Protein AF-A0A7S0VJQ6-F1 (afdb_monomer)

Structure (mmCIF, N/CA/C/O backbone):
data_AF-A0A7S0VJQ6-F1
#
_entry.id   AF-A0A7S0VJQ6-F1
#
loop_
_atom_site.group_PDB
_atom_site.id
_atom_site.type_symbol
_atom_site.label_atom_id
_atom_site.label_alt_id
_atom_site.label_comp_id
_atom_site.label_asym_id
_atom_site.label_entity_id
_atom_site.label_seq_id
_atom_site.pdbx_PDB_ins_code
_atom_site.Cartn_x
_atom_site.Cartn_y
_atom_site.Cartn_z
_atom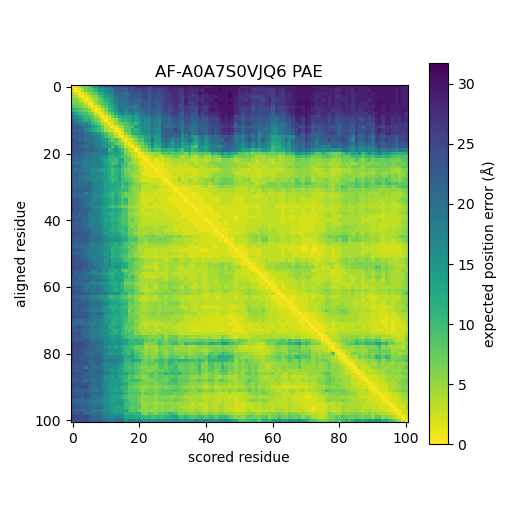_site.occupancy
_atom_site.B_iso_or_equiv
_atom_site.auth_seq_id
_atom_site.auth_comp_id
_atom_site.auth_asym_id
_atom_site.auth_atom_id
_atom_site.pdbx_PDB_model_num
ATOM 1 N N . GLU A 1 1 ? 13.259 35.229 -28.302 1.00 37.75 1 GLU A N 1
ATOM 2 C CA . GLU A 1 1 ? 13.091 33.955 -27.572 1.00 37.75 1 GLU A CA 1
ATOM 3 C C . GLU A 1 1 ? 11.627 33.790 -27.214 1.00 37.75 1 GLU A C 1
ATOM 5 O O . GLU A 1 1 ? 11.161 34.307 -26.209 1.00 37.75 1 GLU A O 1
ATOM 10 N N . THR A 1 2 ? 10.865 33.181 -28.112 1.00 44.47 2 THR A N 1
ATOM 11 C CA . THR A 1 2 ? 9.415 33.033 -27.980 1.00 44.47 2 THR A CA 1
ATOM 12 C C . THR A 1 2 ? 9.026 31.712 -28.604 1.00 44.47 2 THR A C 1
ATOM 14 O O . THR A 1 2 ? 9.176 31.569 -29.808 1.00 44.47 2 THR A O 1
ATOM 17 N N . GLU A 1 3 ? 8.548 30.791 -27.777 1.00 37.75 3 GLU A N 1
ATOM 18 C CA . GLU A 1 3 ? 7.542 29.766 -28.083 1.00 37.75 3 GLU A CA 1
ATOM 19 C C . GLU A 1 3 ? 7.293 29.043 -26.744 1.00 37.75 3 GLU A C 1
ATOM 21 O O . GLU A 1 3 ? 8.189 28.422 -26.190 1.00 37.75 3 GLU A O 1
ATOM 26 N N . GLY A 1 4 ? 6.176 29.205 -26.037 1.00 38.25 4 GLY A N 1
ATOM 27 C CA . GLY A 1 4 ? 4.822 29.445 -26.510 1.00 38.25 4 GLY A CA 1
ATOM 28 C C . GLY A 1 4 ? 4.087 28.110 -26.586 1.00 38.25 4 GLY A C 1
ATOM 29 O O . GLY A 1 4 ? 4.433 27.257 -27.386 1.00 38.25 4 GLY A O 1
ATOM 30 N N . TYR A 1 5 ? 3.047 27.968 -25.763 1.00 37.16 5 TYR A N 1
ATOM 31 C CA . TYR A 1 5 ? 1.872 27.159 -26.084 1.00 37.16 5 TYR A CA 1
ATOM 32 C C . TYR A 1 5 ? 2.097 25.672 -26.432 1.00 37.16 5 TYR A C 1
ATOM 34 O O . TYR A 1 5 ? 1.895 25.244 -27.562 1.00 37.16 5 TYR A O 1
ATOM 42 N N . PHE A 1 6 ? 2.289 24.838 -25.407 1.00 44.19 6 PHE A N 1
ATOM 43 C CA . PHE A 1 6 ? 1.625 23.527 -25.402 1.00 44.19 6 PHE A CA 1
ATOM 44 C C . PHE A 1 6 ? 0.564 23.511 -24.309 1.00 44.19 6 PHE A C 1
ATOM 46 O O . PHE A 1 6 ? 0.789 23.144 -23.156 1.00 44.19 6 PHE A O 1
ATOM 53 N N . ALA A 1 7 ? -0.600 23.999 -24.720 1.00 40.31 7 ALA A N 1
ATOM 54 C CA . ALA A 1 7 ? -1.846 23.962 -23.995 1.00 40.31 7 ALA A CA 1
ATOM 55 C C . ALA A 1 7 ? -2.275 22.518 -23.674 1.00 40.31 7 ALA A C 1
ATOM 57 O O . ALA A 1 7 ? -2.200 21.612 -24.502 1.00 40.31 7 ALA A O 1
ATOM 58 N N . GLU A 1 8 ? -2.767 22.340 -22.451 1.00 44.22 8 GLU A N 1
ATOM 59 C CA . GLU A 1 8 ? -4.121 21.836 -22.214 1.00 44.22 8 GLU A CA 1
ATOM 60 C 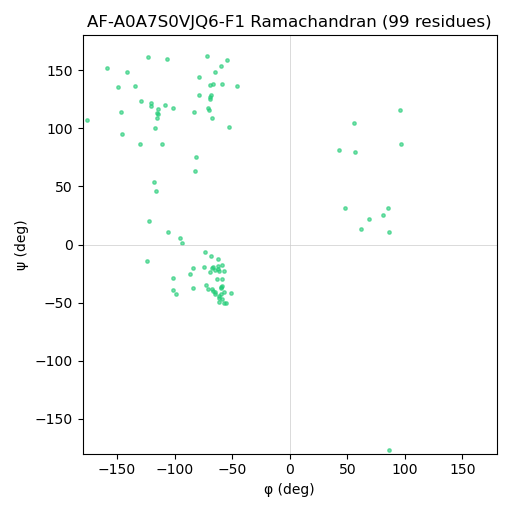C . GLU A 1 8 ? -4.595 20.662 -23.088 1.00 44.22 8 GLU A C 1
ATOM 62 O O . GLU A 1 8 ? -5.416 20.804 -23.991 1.00 44.22 8 GLU A O 1
ATOM 67 N N . ARG A 1 9 ? -4.193 19.446 -22.710 1.00 40.03 9 ARG A N 1
ATOM 68 C CA . ARG A 1 9 ? -5.057 18.265 -22.860 1.00 40.03 9 ARG A CA 1
ATOM 69 C C . ARG A 1 9 ? -5.118 17.491 -21.541 1.00 40.03 9 ARG A C 1
ATOM 71 O O . ARG A 1 9 ? -4.356 16.562 -21.303 1.00 40.03 9 ARG A O 1
ATOM 78 N N . GLY A 1 10 ? -6.047 17.907 -20.675 1.00 38.88 10 GLY A N 1
ATOM 79 C CA . GLY A 1 10 ? -6.731 16.998 -19.746 1.00 38.88 10 GLY A CA 1
ATOM 80 C C . GLY A 1 10 ? -6.080 16.667 -18.398 1.00 38.88 10 GLY A C 1
ATOM 81 O O . GLY A 1 10 ? -6.323 15.579 -17.887 1.00 38.88 10 GLY A O 1
ATOM 82 N N . GLY A 1 11 ? -5.306 17.558 -17.772 1.00 42.38 11 GLY A N 1
ATOM 83 C CA . GLY A 1 11 ? -4.756 17.275 -16.439 1.00 42.38 11 GLY A CA 1
ATOM 84 C C . GLY A 1 11 ? -4.632 18.501 -15.547 1.00 42.38 11 GLY A C 1
ATOM 85 O O . GLY A 1 11 ? -3.615 19.184 -15.588 1.00 42.38 11 GLY A O 1
ATOM 86 N N . LEU A 1 12 ? -5.640 18.750 -14.705 1.00 45.91 12 LEU A N 1
ATOM 87 C CA . LEU A 1 12 ? -5.549 19.736 -13.626 1.00 45.91 12 LEU A CA 1
ATOM 88 C C . LEU A 1 12 ? -4.536 19.239 -12.587 1.00 45.91 12 LEU A C 1
ATOM 90 O O . LEU A 1 12 ? -4.793 18.273 -11.870 1.00 45.91 12 LEU A O 1
ATOM 94 N N . ARG A 1 13 ? -3.374 19.891 -12.522 1.00 52.12 13 ARG A N 1
ATOM 95 C CA . ARG A 1 13 ? -2.363 19.658 -11.487 1.00 52.12 13 ARG A CA 1
ATOM 96 C C . ARG A 1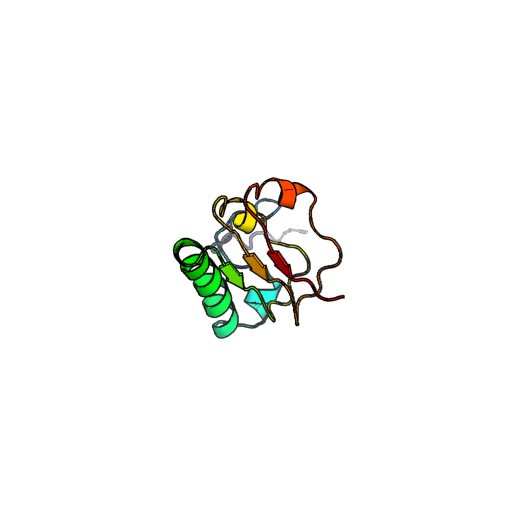 13 ? -2.734 20.461 -10.249 1.00 52.12 13 ARG A C 1
ATOM 98 O O . ARG A 1 13 ? -2.694 21.683 -10.298 1.00 52.12 13 ARG A O 1
ATOM 105 N N . TRP A 1 14 ? -3.057 19.775 -9.159 1.00 45.75 14 TRP A N 1
ATOM 106 C CA . TRP A 1 14 ? -3.149 20.373 -7.830 1.00 45.75 14 TRP A CA 1
ATOM 107 C C . TRP A 1 14 ? -2.429 19.463 -6.840 1.00 45.75 14 TRP A C 1
ATOM 109 O O . TRP A 1 14 ? -2.504 18.236 -6.924 1.00 45.75 14 TRP A O 1
ATOM 119 N N . HIS A 1 15 ? -1.656 20.101 -5.972 1.00 46.28 15 HIS A N 1
ATOM 120 C CA . HIS A 1 15 ? -0.738 19.508 -5.013 1.00 46.28 15 HIS A CA 1
ATOM 121 C C . HIS A 1 15 ? -1.356 18.329 -4.233 1.00 46.28 15 HIS A C 1
ATOM 123 O O . HIS A 1 15 ? -2.484 18.413 -3.760 1.00 46.28 15 HIS A O 1
ATOM 129 N N . GLY A 1 16 ? -0.594 17.241 -4.070 1.00 48.72 16 GLY A N 1
ATOM 130 C CA . GLY A 1 16 ? -0.771 16.314 -2.944 1.00 48.72 16 GLY A CA 1
ATOM 131 C C . GLY A 1 16 ? -1.790 15.172 -3.048 1.00 48.72 16 GLY A C 1
ATOM 132 O O . GLY A 1 16 ? -1.968 14.511 -2.036 1.00 48.72 16 GLY A O 1
ATOM 133 N N . ASN A 1 17 ? -2.362 14.871 -4.224 1.00 52.22 17 ASN A N 1
ATOM 134 C CA . ASN A 1 17 ? -3.418 13.863 -4.509 1.00 52.22 17 ASN A CA 1
ATOM 135 C C . ASN A 1 17 ? -4.831 14.456 -4.550 1.00 52.22 17 ASN A C 1
ATOM 137 O O . ASN A 1 17 ? -5.571 14.407 -3.572 1.00 52.22 17 ASN A O 1
ATOM 141 N N . ASN A 1 18 ? -5.234 14.952 -5.722 1.00 48.16 18 ASN A N 1
ATOM 142 C CA . ASN A 1 18 ? -6.631 15.264 -6.001 1.00 48.16 18 ASN A CA 1
ATOM 143 C C . ASN A 1 18 ? -7.113 14.369 -7.151 1.00 48.16 18 ASN A C 1
ATOM 145 O O . ASN A 1 18 ? -6.767 14.591 -8.315 1.00 48.16 18 ASN A O 1
ATOM 149 N N . TRP A 1 19 ? -7.834 13.302 -6.793 1.00 57.12 19 TRP A N 1
ATOM 150 C CA . TRP A 1 19 ? -8.197 12.184 -7.664 1.00 57.12 19 TRP A CA 1
ATOM 151 C C . TRP A 1 19 ? -8.881 12.625 -8.963 1.00 57.12 19 TRP A C 1
ATOM 153 O O . TRP A 1 19 ? -10.082 12.875 -9.028 1.00 57.12 19 TRP A O 1
ATOM 163 N N . ARG A 1 20 ? -8.091 12.636 -10.037 1.00 56.03 20 ARG A N 1
ATOM 164 C CA . ARG A 1 20 ? -8.545 12.473 -11.428 1.00 56.03 20 ARG A CA 1
ATOM 165 C C . ARG A 1 20 ? -7.836 11.310 -12.133 1.00 56.03 20 ARG A C 1
ATOM 167 O O . ARG A 1 20 ? -8.294 10.868 -13.178 1.00 56.03 20 ARG A O 1
ATOM 174 N N . SER A 1 21 ? -6.742 10.798 -11.556 1.00 60.91 21 SER A N 1
ATOM 175 C CA . SER A 1 21 ? -5.935 9.695 -12.091 1.00 60.91 21 SER A CA 1
ATOM 176 C C . SER A 1 21 ? -5.116 9.017 -10.982 1.00 60.91 21 SER A C 1
ATOM 178 O O . SER A 1 21 ? -4.714 9.728 -10.058 1.00 60.91 21 SER A O 1
ATOM 180 N N . PRO A 1 22 ? -4.781 7.716 -11.097 1.00 72.81 22 PRO A N 1
ATOM 181 C CA . PRO A 1 22 ? -3.835 7.051 -10.197 1.00 72.81 22 PRO A CA 1
ATOM 182 C C . PRO A 1 22 ? -2.482 7.786 -10.130 1.00 72.81 22 PRO A C 1
ATOM 184 O O . PRO A 1 22 ? -2.144 8.530 -11.062 1.00 72.81 22 PRO A O 1
ATOM 187 N N . PRO A 1 23 ? -1.684 7.575 -9.070 1.00 76.00 23 PRO A N 1
ATOM 188 C CA . PRO A 1 23 ? -0.371 8.197 -8.937 1.00 76.00 2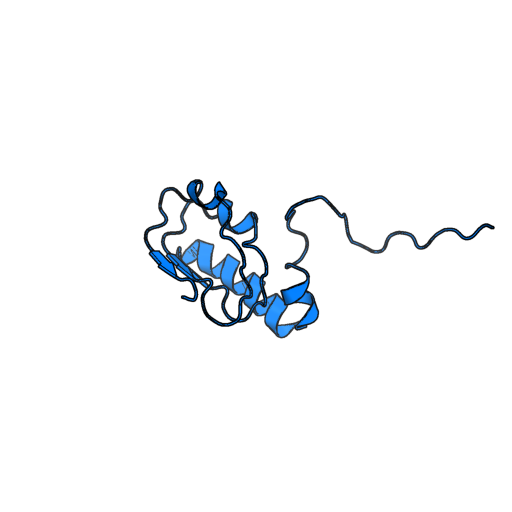3 PRO A CA 1
ATOM 189 C C . PRO A 1 23 ? 0.558 7.814 -10.102 1.00 76.00 23 PRO A C 1
ATOM 191 O O . PRO A 1 23 ? 0.398 6.773 -10.742 1.00 76.00 23 PRO A O 1
ATOM 194 N N . GLN A 1 24 ? 1.528 8.683 -10.409 1.00 75.12 24 GLN A N 1
ATOM 195 C CA . GLN A 1 24 ? 2.415 8.526 -11.570 1.00 75.12 24 GLN A CA 1
ATOM 196 C C . GLN A 1 24 ? 3.092 7.144 -11.668 1.00 75.12 24 GLN A C 1
ATOM 198 O O . GLN A 1 24 ? 3.100 6.617 -12.778 1.00 75.12 24 GLN A O 1
ATOM 203 N N . PRO A 1 25 ? 3.587 6.518 -10.577 1.00 77.69 25 PRO A N 1
ATOM 204 C CA . PRO A 1 25 ? 4.168 5.175 -10.642 1.00 77.69 25 PRO A CA 1
ATOM 205 C C . PRO A 1 25 ? 3.189 4.142 -11.213 1.00 77.69 25 PRO A C 1
ATOM 207 O O . PRO A 1 25 ? 3.481 3.504 -12.219 1.00 77.69 25 PRO A O 1
ATOM 210 N N . VAL A 1 26 ? 1.963 4.096 -10.684 1.00 81.56 26 VAL A N 1
ATOM 211 C CA . VAL A 1 26 ? 0.888 3.206 -11.159 1.00 81.56 26 VAL A CA 1
ATOM 212 C C . VAL A 1 26 ? 0.539 3.470 -12.624 1.00 81.56 26 VAL A C 1
ATOM 214 O O . VAL A 1 26 ? 0.277 2.542 -13.386 1.00 81.56 26 VAL A O 1
ATOM 217 N N . ARG A 1 27 ? 0.550 4.738 -13.049 1.00 81.44 27 ARG A N 1
ATOM 218 C CA . ARG A 1 27 ? 0.287 5.098 -14.450 1.00 81.44 27 ARG A CA 1
ATOM 219 C C . ARG A 1 27 ? 1.378 4.609 -15.398 1.00 81.44 27 ARG A C 1
ATOM 221 O O . ARG A 1 27 ? 1.060 4.167 -16.498 1.00 81.44 27 ARG A O 1
ATOM 228 N N . MET A 1 28 ? 2.640 4.697 -14.981 1.00 79.25 28 MET A N 1
ATOM 229 C CA . MET A 1 28 ? 3.792 4.259 -15.777 1.00 79.25 28 MET A CA 1
ATOM 230 C C . MET A 1 28 ? 3.846 2.735 -15.937 1.00 79.25 28 MET A C 1
ATOM 232 O O . MET A 1 28 ? 4.381 2.255 -16.930 1.00 79.25 28 MET A O 1
ATOM 236 N N . GLN A 1 29 ? 3.235 1.980 -15.019 1.00 78.88 29 GLN A N 1
ATOM 237 C CA . GLN A 1 29 ? 3.086 0.523 -15.123 1.00 78.88 29 GLN A CA 1
ATOM 238 C C . GLN A 1 29 ? 2.030 0.084 -16.162 1.00 78.88 29 GLN A C 1
ATOM 240 O O . GLN A 1 29 ? 1.881 -1.103 -16.454 1.00 78.88 29 GLN A O 1
ATOM 245 N N . GLY A 1 30 ? 1.290 1.033 -16.741 1.00 83.50 30 GLY A N 1
ATOM 246 C CA . GLY A 1 30 ? 0.314 0.783 -17.793 1.00 83.50 30 GLY A CA 1
ATOM 247 C C . GLY A 1 30 ? -1.080 0.403 -17.291 1.00 83.50 30 GLY A C 1
ATOM 248 O O . GLY A 1 30 ? -1.396 0.385 -16.100 1.00 83.50 30 GLY A O 1
ATOM 249 N N . THR A 1 31 ? -1.957 0.111 -18.249 1.00 81.44 31 THR A N 1
ATOM 250 C CA . THR A 1 31 ? -3.408 0.003 -18.046 1.00 81.44 31 THR A CA 1
ATOM 251 C C . THR A 1 31 ? -3.814 -1.061 -17.023 1.00 81.44 31 THR A C 1
ATOM 253 O O . THR A 1 31 ? -4.742 -0.842 -16.247 1.00 81.44 31 THR A O 1
ATOM 256 N N . ARG A 1 32 ? -3.106 -2.198 -16.965 1.00 84.19 32 ARG A N 1
ATOM 257 C CA . ARG A 1 32 ? -3.414 -3.291 -16.027 1.00 84.19 32 ARG A CA 1
ATOM 258 C C . ARG A 1 32 ? -3.287 -2.845 -14.570 1.00 84.19 32 ARG A C 1
ATOM 260 O O . ARG A 1 32 ? -4.187 -3.110 -13.776 1.00 84.19 32 ARG A O 1
ATOM 267 N N . CYS A 1 33 ? -2.205 -2.150 -14.231 1.00 83.62 33 CYS A N 1
ATOM 268 C CA . CYS A 1 33 ? -1.967 -1.675 -12.871 1.00 83.62 33 CYS A CA 1
ATOM 269 C C . CYS A 1 33 ? -2.883 -0.507 -12.508 1.00 83.62 33 CYS A C 1
ATOM 271 O O . CYS A 1 33 ? -3.384 -0.456 -11.389 1.00 83.62 33 CYS A O 1
ATOM 273 N N . ILE A 1 34 ? -3.198 0.368 -13.470 1.00 83.00 34 ILE A N 1
ATOM 274 C CA . ILE A 1 34 ? -4.215 1.416 -13.301 1.00 83.00 34 ILE A CA 1
ATOM 275 C C . ILE A 1 34 ? -5.562 0.809 -12.888 1.00 83.00 34 ILE A C 1
ATOM 277 O O . ILE A 1 34 ? -6.150 1.246 -11.898 1.00 83.00 34 ILE A O 1
ATOM 281 N N . PHE A 1 35 ? -6.044 -0.208 -13.608 1.00 85.94 35 PHE A N 1
ATOM 282 C CA . PHE A 1 35 ? -7.307 -0.865 -13.263 1.00 85.94 35 PHE A CA 1
ATOM 283 C C . PHE A 1 35 ? -7.225 -1.642 -11.952 1.00 85.94 35 PHE A C 1
ATOM 285 O O . PHE A 1 35 ? -8.180 -1.599 -11.184 1.00 85.94 35 PHE A O 1
ATOM 292 N N . GLY A 1 36 ? -6.100 -2.303 -11.667 1.00 88.69 36 GLY A N 1
ATOM 293 C CA . GLY A 1 36 ? -5.876 -2.966 -10.380 1.00 88.69 36 GLY A CA 1
ATOM 294 C C . GLY A 1 36 ? -5.969 -1.990 -9.206 1.00 88.69 36 GLY A C 1
ATOM 295 O O . GLY A 1 36 ? -6.701 -2.241 -8.254 1.00 88.69 36 GLY A O 1
ATOM 296 N N . TYR A 1 37 ? -5.315 -0.834 -9.324 1.00 87.31 37 TYR A N 1
ATOM 297 C CA . TYR A 1 37 ? -5.361 0.231 -8.326 1.00 87.31 37 TYR A CA 1
ATOM 298 C C . TYR A 1 37 ? -6.781 0.774 -8.129 1.00 87.31 37 TYR A C 1
ATOM 300 O O . TYR A 1 37 ? -7.258 0.860 -7.002 1.00 87.31 37 TYR A O 1
ATOM 308 N N . ILE A 1 38 ? -7.491 1.108 -9.213 1.00 85.62 38 ILE A N 1
ATOM 309 C CA . ILE A 1 38 ? -8.871 1.616 -9.116 1.00 85.62 38 ILE A CA 1
ATOM 310 C C . ILE A 1 38 ? -9.782 0.565 -8.476 1.00 85.62 38 ILE A C 1
ATOM 312 O O . ILE A 1 38 ? -10.572 0.883 -7.587 1.00 85.62 38 ILE A O 1
ATOM 316 N N . ARG A 1 39 ? -9.650 -0.693 -8.904 1.00 88.50 39 ARG A N 1
ATOM 317 C CA . ARG A 1 39 ? -10.426 -1.810 -8.374 1.00 88.50 39 ARG A CA 1
ATOM 318 C C . ARG A 1 39 ? -10.194 -1.997 -6.878 1.00 88.50 39 ARG A C 1
ATOM 320 O O . ARG A 1 39 ? -11.174 -2.150 -6.160 1.00 88.50 39 ARG A O 1
ATOM 327 N N . ALA A 1 40 ? -8.951 -1.900 -6.409 1.00 89.62 40 ALA A N 1
ATOM 328 C CA . ALA A 1 40 ? -8.630 -2.018 -4.989 1.00 89.62 40 ALA A CA 1
ATOM 329 C C . ALA A 1 40 ? -9.391 -0.994 -4.133 1.00 89.62 40 ALA A C 1
ATOM 331 O O . ALA A 1 40 ? -9.911 -1.340 -3.078 1.00 89.62 40 ALA A O 1
ATOM 332 N N . PHE A 1 41 ? -9.524 0.249 -4.602 1.00 87.62 41 PHE A N 1
ATOM 333 C CA . PHE A 1 41 ? -10.285 1.270 -3.877 1.00 87.62 41 PHE A CA 1
ATOM 334 C C . PHE A 1 41 ? -11.792 1.033 -3.894 1.00 87.62 41 PHE A C 1
ATOM 336 O O . PHE A 1 41 ? -12.456 1.256 -2.884 1.00 87.62 41 PHE A O 1
ATOM 343 N N . VAL A 1 42 ? -12.341 0.566 -5.016 1.00 86.75 42 VAL A N 1
ATOM 344 C CA . VAL A 1 42 ? -13.765 0.202 -5.094 1.00 86.75 42 VAL A CA 1
ATOM 345 C C . VAL A 1 42 ? -14.069 -0.992 -4.186 1.00 86.75 42 VAL A C 1
ATOM 347 O O . VAL A 1 42 ? -15.087 -1.004 -3.494 1.00 86.75 42 VAL A O 1
ATOM 350 N N . GLU A 1 43 ? -13.182 -1.983 -4.156 1.00 89.00 43 GLU A N 1
ATOM 351 C CA . GLU A 1 43 ? -13.300 -3.138 -3.267 1.00 89.00 43 GLU A CA 1
ATOM 352 C C . GLU A 1 43 ? -13.196 -2.713 -1.802 1.00 89.00 43 GLU A C 1
ATOM 354 O O . GLU A 1 43 ? -14.043 -3.120 -1.010 1.00 89.00 43 GLU A O 1
ATOM 359 N N . ALA A 1 44 ? -12.270 -1.811 -1.463 1.00 89.69 44 ALA A N 1
ATOM 360 C CA . ALA A 1 44 ? -12.083 -1.308 -0.103 1.00 89.69 44 ALA A CA 1
ATOM 361 C C . ALA A 1 44 ? -13.329 -0.635 0.491 1.00 89.69 44 ALA A C 1
ATOM 363 O O . ALA A 1 44 ? -13.544 -0.718 1.699 1.00 89.69 44 ALA A O 1
ATOM 364 N N . TYR A 1 45 ? -14.191 -0.022 -0.331 1.00 85.81 45 TYR A N 1
ATOM 365 C CA . TYR A 1 45 ? -15.481 0.503 0.139 1.00 85.81 45 TYR A CA 1
ATOM 366 C C . TYR A 1 45 ? -16.422 -0.586 0.669 1.00 85.81 45 TYR A C 1
ATOM 368 O O . TYR A 1 45 ? -17.235 -0.316 1.551 1.00 85.81 45 TYR A O 1
ATOM 376 N N . HIS A 1 46 ? -16.319 -1.805 0.142 1.00 87.44 46 HIS A N 1
ATOM 377 C CA . HIS A 1 46 ? -17.190 -2.921 0.501 1.00 87.44 46 HIS A CA 1
ATOM 378 C C . HIS A 1 46 ? -16.533 -3.843 1.531 1.00 87.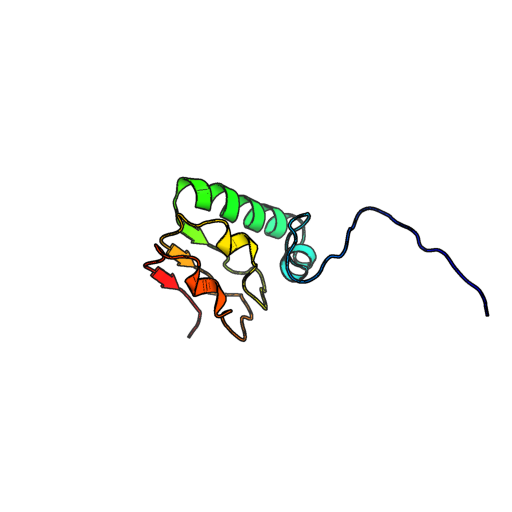44 46 HIS A C 1
ATOM 380 O O . HIS A 1 46 ? -17.185 -4.270 2.480 1.00 87.44 46 HIS A O 1
ATOM 386 N N . SER A 1 47 ? -15.244 -4.143 1.354 1.00 91.94 47 SER A N 1
ATOM 387 C CA . SER A 1 47 ? -14.489 -5.053 2.218 1.00 91.94 47 SER A CA 1
ATOM 388 C C . SER A 1 47 ? -13.939 -4.382 3.472 1.00 91.94 47 SER A C 1
ATOM 390 O O . SER A 1 47 ? -13.615 -5.088 4.419 1.00 91.94 47 SER A O 1
ATOM 392 N N . ARG A 1 48 ? -13.815 -3.044 3.486 1.00 92.19 48 ARG A N 1
ATOM 393 C CA . ARG A 1 48 ? -13.033 -2.279 4.481 1.00 92.19 48 ARG A CA 1
ATOM 394 C C . ARG A 1 48 ? -11.540 -2.615 4.480 1.00 92.19 48 ARG A C 1
ATOM 396 O O . ARG A 1 48 ? -10.815 -2.211 5.386 1.00 92.19 48 ARG A O 1
ATOM 403 N N . GLU A 1 49 ? -11.075 -3.308 3.446 1.00 93.06 49 GLU A N 1
ATOM 404 C CA . GLU A 1 49 ? -9.682 -3.699 3.273 1.00 93.06 49 GLU A CA 1
ATOM 405 C C . GLU A 1 49 ? -9.137 -3.108 1.976 1.00 93.06 49 GLU A C 1
ATOM 407 O O . GLU A 1 49 ? -9.653 -3.395 0.892 1.00 93.06 49 GLU A O 1
ATOM 412 N N . LEU A 1 50 ? -8.072 -2.313 2.070 1.00 92.50 50 LEU A N 1
ATOM 413 C CA . LEU A 1 50 ? -7.408 -1.731 0.909 1.00 92.50 50 LEU A CA 1
ATOM 414 C C . LEU A 1 50 ? -6.065 -2.414 0.695 1.00 92.50 50 LEU A C 1
ATOM 416 O O . LEU A 1 50 ? -5.192 -2.333 1.553 1.00 92.50 50 LEU A O 1
ATOM 420 N N . ARG A 1 51 ? -5.892 -3.038 -0.474 1.00 90.81 51 ARG A N 1
ATOM 421 C CA . ARG A 1 51 ? -4.640 -3.699 -0.864 1.00 90.81 51 ARG A CA 1
ATOM 422 C C . ARG A 1 51 ? -4.014 -2.984 -2.053 1.00 90.81 51 ARG A C 1
ATOM 424 O O . ARG A 1 51 ? -4.555 -3.026 -3.155 1.00 90.81 51 ARG A O 1
ATOM 431 N N . LEU A 1 52 ? -2.867 -2.351 -1.840 1.00 87.50 52 LEU A N 1
ATOM 432 C CA . LEU A 1 52 ? -2.104 -1.629 -2.860 1.00 87.50 52 LEU A CA 1
ATOM 433 C C . LEU A 1 52 ? -0.728 -2.270 -3.046 1.00 87.50 52 LEU A C 1
ATOM 435 O O . LEU A 1 52 ? 0.289 -1.605 -2.919 1.00 87.50 52 LEU A O 1
ATOM 439 N N . ARG A 1 53 ? -0.675 -3.576 -3.306 1.00 85.75 53 ARG A N 1
ATOM 440 C CA . ARG A 1 53 ? 0.597 -4.282 -3.525 1.00 85.75 53 ARG A CA 1
ATOM 441 C C . ARG A 1 53 ? 1.124 -4.030 -4.939 1.00 85.75 53 ARG A C 1
ATOM 443 O O . ARG A 1 53 ? 0.341 -3.977 -5.889 1.00 85.75 53 ARG A O 1
ATOM 450 N N . GLY A 1 54 ? 2.442 -3.924 -5.095 1.00 82.38 54 GLY A N 1
ATOM 451 C CA . GLY A 1 54 ? 3.103 -3.841 -6.405 1.00 82.38 54 GLY A CA 1
ATOM 452 C C . GLY A 1 54 ? 2.847 -2.546 -7.181 1.00 82.38 54 GLY A C 1
ATOM 453 O O . GLY A 1 54 ? 2.956 -2.531 -8.405 1.00 82.38 54 GLY A O 1
ATOM 454 N N . THR A 1 55 ? 2.464 -1.464 -6.503 1.00 81.44 55 THR A N 1
ATOM 455 C CA . THR A 1 55 ? 2.071 -0.200 -7.147 1.00 81.44 55 THR A CA 1
ATOM 456 C C . THR A 1 55 ? 3.202 0.830 -7.260 1.00 81.44 55 THR A C 1
ATOM 458 O O . THR A 1 55 ? 2.949 1.955 -7.699 1.00 81.44 55 THR A O 1
ATOM 461 N N . ASP A 1 56 ? 4.436 0.466 -6.880 1.00 83.44 56 ASP A N 1
ATOM 462 C CA . ASP A 1 56 ? 5.618 1.348 -6.847 1.00 83.44 56 ASP A CA 1
ATOM 463 C C . ASP A 1 56 ? 5.337 2.693 -6.151 1.00 83.44 56 ASP A C 1
ATOM 465 O O . ASP A 1 56 ? 5.884 3.748 -6.500 1.00 83.44 56 ASP A O 1
ATOM 469 N N . LEU A 1 57 ? 4.435 2.685 -5.165 1.00 82.19 57 LEU A N 1
ATOM 470 C CA . LEU A 1 57 ? 4.054 3.900 -4.461 1.00 82.19 57 LEU A CA 1
ATOM 471 C C . LEU A 1 57 ? 5.228 4.379 -3.619 1.00 82.19 57 LEU A C 1
ATOM 473 O O . LEU A 1 57 ? 5.760 3.638 -2.802 1.00 82.19 57 LEU A O 1
ATOM 477 N N . ARG A 1 58 ? 5.598 5.647 -3.800 1.00 80.88 58 ARG A N 1
ATOM 478 C CA . ARG A 1 58 ? 6.593 6.327 -2.955 1.00 80.88 58 ARG A CA 1
ATOM 479 C C . ARG A 1 58 ? 5.979 6.962 -1.713 1.00 80.88 58 ARG A C 1
ATOM 481 O O . ARG A 1 58 ? 6.649 7.136 -0.702 1.00 80.88 58 ARG A O 1
ATOM 488 N N . HIS A 1 59 ? 4.693 7.290 -1.800 1.00 79.50 59 HIS A N 1
ATOM 489 C CA . HIS A 1 59 ? 3.896 7.858 -0.722 1.00 79.50 59 HIS A CA 1
ATOM 490 C C . HIS A 1 59 ? 2.496 7.252 -0.750 1.00 79.50 59 HIS A C 1
ATOM 492 O O . HIS A 1 59 ? 1.972 6.947 -1.825 1.00 79.50 59 HIS A O 1
ATOM 498 N N . VAL A 1 60 ? 1.879 7.125 0.426 1.00 80.38 60 VAL A N 1
ATOM 499 C CA . VAL A 1 60 ? 0.482 6.700 0.540 1.00 80.38 60 VAL A CA 1
ATOM 500 C C . VAL A 1 60 ? -0.425 7.810 -0.017 1.00 80.38 60 VAL A C 1
ATOM 502 O O . VAL A 1 60 ? -0.272 8.971 0.377 1.00 80.38 60 VAL A O 1
ATOM 505 N N . PRO A 1 61 ? -1.350 7.500 -0.941 1.00 79.19 61 PRO A N 1
ATOM 506 C CA . PRO A 1 61 ? -2.247 8.499 -1.504 1.00 79.19 61 PRO A CA 1
ATOM 507 C C . PRO A 1 61 ? -3.220 9.041 -0.448 1.00 79.19 61 PRO A C 1
ATOM 509 O O . PRO A 1 61 ? -3.791 8.275 0.324 1.00 79.19 61 PRO A O 1
ATOM 512 N N . LEU A 1 62 ? -3.461 10.360 -0.433 1.00 77.38 62 LEU A N 1
ATOM 513 C CA . LEU A 1 62 ? -4.382 10.983 0.539 1.00 77.38 62 LEU A CA 1
ATOM 514 C C . LEU A 1 62 ? -5.817 10.476 0.401 1.00 77.38 62 LEU A C 1
ATOM 516 O O . LEU A 1 62 ? -6.596 10.558 1.343 1.00 77.38 62 LEU A O 1
ATOM 520 N N . ASP A 1 63 ? -6.179 9.930 -0.755 1.00 78.81 63 ASP A N 1
ATOM 521 C CA . ASP A 1 63 ? -7.498 9.352 -0.956 1.00 78.81 63 ASP A CA 1
ATOM 522 C C . ASP A 1 63 ? -7.756 8.119 -0.085 1.00 78.81 63 ASP A C 1
ATOM 524 O O . ASP A 1 63 ? -8.913 7.830 0.210 1.00 78.81 63 ASP A O 1
ATOM 528 N N . VAL A 1 64 ? -6.707 7.440 0.396 1.00 83.31 64 VAL A N 1
ATOM 529 C CA . VAL A 1 64 ? -6.859 6.387 1.412 1.00 83.31 64 VAL A CA 1
ATOM 530 C C . VAL A 1 64 ? -7.520 6.961 2.665 1.00 83.31 64 VAL A C 1
ATOM 532 O O . VAL A 1 64 ? -8.375 6.309 3.244 1.00 83.31 64 VAL A O 1
ATOM 535 N N . LEU A 1 65 ? -7.232 8.218 3.023 1.00 81.50 65 LEU A N 1
ATOM 536 C CA . LEU A 1 65 ? -7.810 8.896 4.190 1.00 81.50 65 LEU A CA 1
ATOM 537 C C . LEU A 1 65 ? -9.317 9.155 4.058 1.00 81.50 65 LEU A C 1
ATOM 539 O O . LEU A 1 65 ? -9.989 9.378 5.061 1.00 81.50 65 LEU A O 1
ATOM 543 N N . LYS A 1 66 ? -9.864 9.129 2.834 1.00 82.12 66 LYS A N 1
ATOM 544 C CA . LYS A 1 66 ? -11.316 9.231 2.605 1.00 82.12 66 LYS A CA 1
ATOM 545 C C . LYS A 1 66 ? -12.043 7.936 2.961 1.00 82.12 66 LYS A C 1
ATOM 547 O O . LYS A 1 66 ? -13.254 7.959 3.168 1.00 82.12 66 LYS A O 1
ATOM 552 N N . LEU A 1 67 ? -11.325 6.817 3.041 1.00 86.31 67 LEU A N 1
ATOM 553 C CA . LEU A 1 67 ? -11.856 5.526 3.458 1.00 86.31 67 LEU A CA 1
ATOM 554 C C . LEU A 1 67 ? -11.886 5.461 4.990 1.00 86.31 67 LEU A C 1
ATOM 556 O O . LEU A 1 67 ? -11.221 4.639 5.605 1.00 86.31 67 LEU A O 1
ATOM 560 N N . THR A 1 68 ? -12.674 6.323 5.630 1.00 85.75 68 THR A N 1
ATOM 561 C CA . THR A 1 68 ? -12.774 6.395 7.102 1.00 85.75 68 THR A CA 1
ATOM 562 C C . THR A 1 68 ? -13.315 5.118 7.749 1.00 85.75 68 THR A C 1
ATOM 564 O O . THR A 1 68 ? -13.233 4.971 8.962 1.00 85.75 68 THR A O 1
ATOM 567 N N . HIS A 1 69 ? -13.860 4.197 6.953 1.00 88.69 69 HIS A N 1
ATOM 568 C CA . HIS A 1 69 ? -14.339 2.883 7.381 1.00 88.69 69 HIS A CA 1
ATOM 569 C C . HIS A 1 69 ? -13.295 1.765 7.232 1.00 88.69 69 HIS A C 1
ATOM 571 O O . HIS A 1 69 ? -13.627 0.607 7.483 1.00 88.69 69 HIS A O 1
ATOM 577 N N . LEU A 1 70 ? -12.081 2.079 6.767 1.0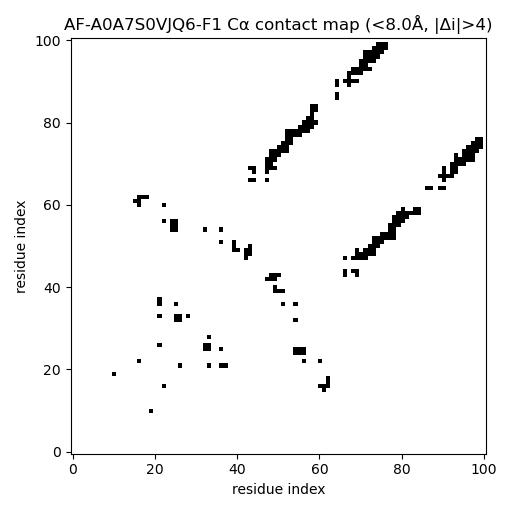0 92.75 70 LEU A N 1
ATOM 578 C CA . LEU A 1 70 ? -11.038 1.095 6.500 1.00 92.75 70 LEU A CA 1
ATOM 579 C C . LEU A 1 70 ? -10.505 0.489 7.801 1.00 92.75 70 LEU A C 1
ATOM 581 O O . LEU A 1 70 ? -10.024 1.218 8.663 1.00 92.75 70 LEU A O 1
ATOM 585 N N . THR A 1 71 ? -10.539 -0.836 7.907 1.00 93.62 71 THR A N 1
ATOM 586 C CA . THR A 1 71 ? -10.003 -1.579 9.058 1.00 93.62 71 THR A CA 1
ATOM 587 C C . THR A 1 71 ? -8.638 -2.182 8.762 1.00 93.62 71 THR A C 1
ATOM 589 O O . THR A 1 71 ? -7.818 -2.320 9.665 1.00 93.62 71 THR A O 1
ATOM 592 N N . THR A 1 72 ? -8.366 -2.501 7.493 1.00 92.88 72 THR A N 1
ATOM 593 C CA . THR A 1 72 ? -7.086 -3.075 7.064 1.00 92.88 72 THR A CA 1
ATOM 594 C C . THR A 1 72 ? -6.506 -2.296 5.892 1.00 92.88 72 THR A C 1
ATOM 596 O O . THR A 1 72 ? -7.139 -2.172 4.840 1.00 92.88 72 THR A O 1
ATOM 599 N N . LEU A 1 73 ? -5.278 -1.805 6.054 1.00 91.56 73 LEU A N 1
ATOM 600 C CA . LEU A 1 73 ? -4.484 -1.182 5.001 1.00 91.56 73 LEU A CA 1
ATOM 601 C C . LEU A 1 73 ? -3.260 -2.044 4.728 1.00 91.56 73 LEU A C 1
ATOM 603 O O . LEU A 1 73 ? -2.385 -2.190 5.577 1.00 91.56 73 LEU A O 1
ATOM 607 N N . ASP A 1 74 ? -3.187 -2.572 3.517 1.00 90.62 74 ASP A N 1
ATOM 608 C CA . ASP A 1 74 ? -2.070 -3.370 3.055 1.00 90.62 74 ASP A CA 1
ATOM 609 C C . ASP A 1 74 ? -1.359 -2.661 1.907 1.00 90.62 74 ASP A C 1
ATOM 611 O O . ASP A 1 74 ? -1.866 -2.538 0.788 1.00 90.62 74 ASP A O 1
ATOM 615 N N . ILE A 1 75 ? -0.169 -2.175 2.226 1.00 87.81 75 ILE A N 1
ATOM 616 C CA . ILE A 1 75 ? 0.744 -1.483 1.320 1.00 87.81 75 ILE A CA 1
ATOM 617 C C . ILE A 1 75 ? 2.092 -2.210 1.260 1.00 87.8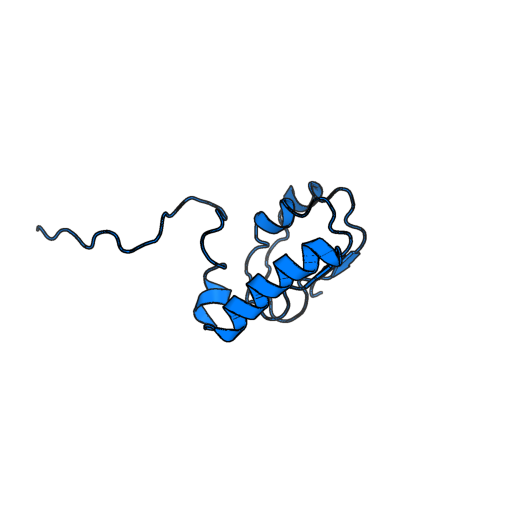1 75 ILE A C 1
ATOM 619 O O . ILE A 1 75 ? 3.090 -1.616 0.848 1.00 87.81 75 ILE A O 1
ATOM 623 N N . SER A 1 76 ? 2.107 -3.485 1.651 1.00 84.12 76 SER A N 1
ATOM 624 C CA . SER A 1 76 ? 3.274 -4.359 1.572 1.00 84.12 76 SER A CA 1
ATOM 625 C C . SER A 1 76 ? 3.599 -4.753 0.129 1.00 84.12 76 SER A C 1
ATOM 627 O O . SER A 1 76 ? 2.755 -4.674 -0.770 1.00 84.12 76 SER A O 1
ATOM 629 N N . HIS A 1 77 ? 4.823 -5.231 -0.065 1.00 77.94 77 HIS A N 1
ATOM 630 C CA . HIS A 1 77 ? 5.353 -5.875 -1.254 1.00 77.94 77 HIS A CA 1
ATOM 631 C C . HIS A 1 77 ? 5.231 -5.057 -2.542 1.00 77.94 77 HIS A C 1
ATOM 633 O O . HIS A 1 77 ? 4.192 -5.015 -3.205 1.00 77.94 77 HIS A O 1
ATOM 639 N N . GLY A 1 78 ? 6.355 -4.490 -2.984 1.00 73.38 78 GLY A N 1
ATOM 640 C CA . GLY A 1 78 ? 6.443 -3.805 -4.278 1.00 73.38 78 GLY A CA 1
ATOM 641 C C . GLY A 1 78 ? 5.897 -2.377 -4.250 1.00 73.38 78 GLY A C 1
ATOM 642 O O . GLY A 1 78 ? 5.472 -1.850 -5.280 1.00 73.38 78 GLY A O 1
ATOM 643 N N . ASN A 1 79 ? 5.910 -1.749 -3.074 1.00 82.44 79 ASN A N 1
ATOM 644 C CA . ASN A 1 79 ? 5.922 -0.298 -2.952 1.00 82.44 79 ASN A CA 1
ATOM 645 C C . ASN A 1 79 ? 7.309 0.173 -2.504 1.00 82.44 79 ASN A C 1
ATOM 647 O O . ASN A 1 79 ? 8.100 -0.590 -1.964 1.00 82.44 79 ASN A O 1
ATOM 651 N N . GLN A 1 80 ? 7.609 1.444 -2.747 1.00 80.94 80 GLN A N 1
ATOM 652 C CA . GLN A 1 80 ? 8.881 2.080 -2.390 1.00 80.94 80 GLN A CA 1
ATOM 653 C C . GLN A 1 80 ? 8.612 3.182 -1.361 1.00 80.94 80 GLN A C 1
ATOM 655 O O . GLN A 1 80 ? 9.037 4.329 -1.522 1.00 80.94 80 GLN A O 1
ATOM 660 N N . LEU A 1 81 ? 7.802 2.853 -0.351 1.00 78.75 81 LEU A N 1
ATOM 661 C CA . LEU A 1 81 ? 7.369 3.801 0.667 1.00 78.75 81 LEU A CA 1
ATOM 662 C C . LEU A 1 81 ? 8.553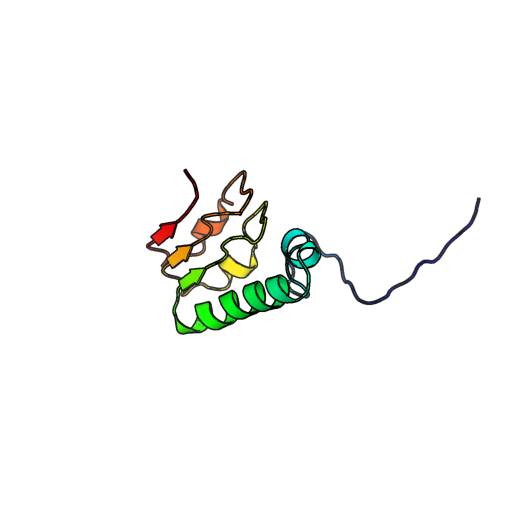 4.157 1.559 1.00 78.75 81 LEU A C 1
ATOM 664 O O . LEU A 1 81 ? 9.081 3.312 2.268 1.00 78.75 81 LEU A O 1
ATOM 668 N N . LEU A 1 82 ? 8.957 5.425 1.526 1.00 71.81 82 LEU A N 1
ATOM 669 C CA . LEU A 1 82 ? 10.044 5.927 2.372 1.00 71.81 82 LEU A CA 1
ATOM 670 C C . LEU A 1 82 ? 9.548 6.313 3.767 1.00 71.81 82 LEU A C 1
ATOM 672 O O . LEU A 1 82 ? 10.260 6.152 4.750 1.00 71.81 82 LEU A O 1
ATOM 676 N N . VAL A 1 83 ? 8.341 6.882 3.838 1.00 72.56 83 VAL A N 1
ATOM 677 C CA . VAL A 1 83 ? 7.742 7.402 5.070 1.00 72.56 83 VAL A CA 1
ATOM 678 C C . VAL A 1 83 ? 6.226 7.252 4.994 1.00 72.56 83 VAL A C 1
ATOM 680 O O . VAL A 1 83 ? 5.602 7.594 3.983 1.00 72.56 83 VAL A O 1
ATOM 683 N N . LEU A 1 84 ? 5.630 6.780 6.087 1.00 76.94 84 LEU A N 1
ATOM 684 C CA . LEU A 1 84 ? 4.186 6.782 6.288 1.00 76.94 84 LEU A CA 1
ATOM 685 C C . LEU A 1 84 ? 3.723 8.186 6.700 1.00 76.94 84 LEU A C 1
ATOM 687 O O . LEU A 1 84 ? 4.286 8.764 7.632 1.00 76.94 84 LEU A O 1
ATOM 691 N N . PRO A 1 85 ? 2.711 8.769 6.035 1.00 75.88 85 PRO A N 1
ATOM 692 C CA . PRO A 1 85 ? 2.271 10.108 6.380 1.00 75.88 85 PRO A CA 1
ATOM 693 C C . PRO A 1 85 ? 1.584 10.105 7.759 1.00 75.88 85 PRO A C 1
ATOM 695 O O . PRO A 1 85 ? 0.743 9.240 8.018 1.00 75.88 85 PRO A O 1
ATOM 698 N N . PRO A 1 86 ? 1.855 11.097 8.631 1.00 76.88 86 PRO A N 1
ATOM 699 C CA . PRO A 1 86 ? 1.229 11.185 9.956 1.00 76.88 86 PRO A CA 1
ATOM 700 C C . PRO A 1 86 ? -0.296 11.345 9.875 1.00 76.88 86 PRO A C 1
ATOM 702 O O . PRO A 1 86 ? -1.016 11.056 10.827 1.00 76.88 86 PRO A O 1
ATOM 705 N N . THR A 1 87 ? -0.808 11.761 8.716 1.00 78.62 87 THR A N 1
ATOM 706 C CA . THR A 1 87 ? -2.237 11.861 8.424 1.00 78.62 87 THR A CA 1
ATOM 707 C C . THR A 1 87 ? -2.946 10.510 8.333 1.00 78.62 87 THR A C 1
ATOM 709 O O . THR A 1 87 ? -4.172 10.507 8.361 1.00 78.62 87 THR A O 1
ATOM 712 N N . LEU A 1 88 ? -2.236 9.369 8.315 1.00 81.44 88 LEU A N 1
ATOM 713 C CA . LEU A 1 88 ? -2.852 8.040 8.482 1.00 81.44 88 LEU A CA 1
ATOM 714 C C . LEU A 1 88 ? -3.638 7.911 9.794 1.00 81.44 88 LEU A C 1
ATOM 716 O O . LEU A 1 88 ? -4.584 7.134 9.855 1.00 81.44 88 LEU A O 1
ATOM 720 N N . THR A 1 89 ? -3.323 8.734 10.798 1.00 78.88 89 THR A N 1
ATOM 721 C CA . THR A 1 89 ? -4.099 8.856 12.045 1.00 78.88 89 THR A CA 1
ATOM 722 C C . THR A 1 89 ? -5.558 9.278 11.827 1.00 78.88 89 THR A C 1
ATOM 724 O O . THR A 1 89 ? -6.387 9.075 12.710 1.00 78.88 89 THR A O 1
ATOM 727 N N . ALA A 1 90 ? -5.909 9.824 10.656 1.00 85.12 90 ALA A N 1
ATOM 728 C CA . ALA A 1 90 ? -7.296 10.115 10.292 1.00 85.12 90 ALA A CA 1
ATOM 729 C C . ALA A 1 90 ? -8.146 8.846 10.087 1.00 85.12 90 ALA A C 1
ATOM 731 O O . ALA A 1 90 ? -9.373 8.910 10.176 1.00 85.12 90 ALA A O 1
ATOM 732 N N . LEU A 1 91 ? -7.517 7.692 9.838 1.00 86.62 91 LEU A N 1
ATOM 733 C CA . LEU A 1 91 ? -8.186 6.394 9.763 1.00 86.62 91 LEU A CA 1
ATOM 734 C C . LEU A 1 91 ? -8.406 5.844 11.174 1.00 86.62 91 LEU A C 1
ATOM 736 O O . LEU A 1 91 ? -7.706 4.948 11.632 1.00 86.62 91 LEU A O 1
ATOM 740 N N . GLN A 1 92 ? -9.386 6.408 11.874 1.00 85.62 92 GLN A N 1
ATOM 741 C CA . GLN A 1 92 ? -9.628 6.128 13.296 1.00 85.62 92 GLN A CA 1
ATOM 742 C C . GLN A 1 92 ? -9.969 4.664 13.604 1.00 85.62 92 GLN A C 1
ATOM 744 O O . GLN A 1 92 ? -9.800 4.228 14.737 1.00 85.62 92 GLN A O 1
ATOM 749 N N . VAL A 1 93 ? -10.470 3.925 12.613 1.00 90.00 93 VAL A N 1
ATOM 750 C CA . VAL A 1 93 ? -10.893 2.522 12.749 1.00 90.00 93 VAL A CA 1
ATOM 751 C C . VAL A 1 93 ? -9.910 1.542 12.104 1.00 90.00 93 VAL A C 1
ATOM 753 O O . VAL A 1 93 ? -10.239 0.370 11.948 1.00 90.00 93 VAL A O 1
ATOM 756 N N . LEU A 1 94 ? -8.721 2.013 11.709 1.00 90.62 94 LEU A N 1
ATOM 757 C CA . LEU A 1 94 ? -7.677 1.157 11.161 1.00 90.62 94 LEU A CA 1
ATOM 758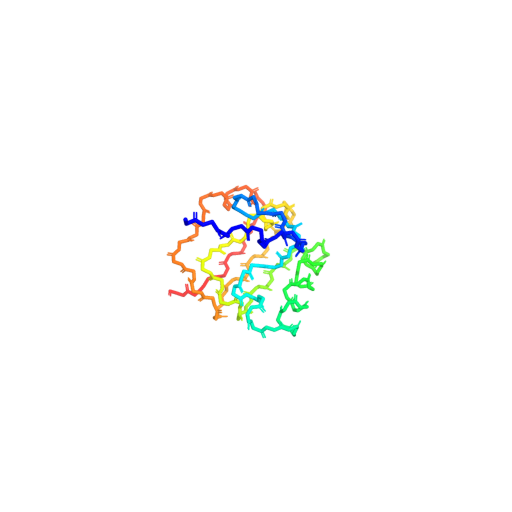 C C . LEU A 1 94 ? -7.084 0.290 12.274 1.00 90.62 94 LEU A C 1
ATOM 760 O O . LEU A 1 94 ? -6.476 0.801 13.210 1.00 90.62 94 LEU A O 1
ATOM 764 N N . GLU A 1 95 ? -7.237 -1.021 12.143 1.00 91.88 95 GLU A N 1
ATOM 765 C CA . GLU A 1 95 ? -6.744 -2.008 13.106 1.00 91.88 95 GLU A CA 1
ATOM 766 C C . GLU A 1 95 ? -5.446 -2.650 12.615 1.00 91.88 95 GLU A C 1
ATOM 768 O O . GLU A 1 95 ? -4.511 -2.847 13.388 1.00 91.88 95 GLU A O 1
ATOM 773 N N . ASN A 1 96 ? -5.370 -2.926 11.310 1.00 90.94 96 ASN A N 1
ATOM 774 C CA . ASN A 1 96 ? -4.256 -3.640 10.701 1.00 90.94 96 ASN A CA 1
ATOM 775 C C . ASN A 1 96 ? -3.576 -2.773 9.639 1.00 90.94 96 ASN A C 1
ATOM 777 O O . ASN A 1 96 ? -4.181 -2.422 8.624 1.00 90.94 96 ASN A O 1
ATOM 781 N N . LEU A 1 97 ? -2.295 -2.476 9.846 1.00 89.44 97 LEU A N 1
ATOM 782 C CA . LEU A 1 97 ? -1.430 -1.839 8.858 1.00 89.44 97 LEU A CA 1
ATOM 783 C C . LEU A 1 97 ? -0.315 -2.816 8.475 1.00 89.44 97 LEU A C 1
ATOM 785 O O . LEU A 1 97 ? 0.525 -3.142 9.308 1.00 89.44 97 LEU A O 1
ATOM 789 N N . MET A 1 98 ? -0.312 -3.281 7.225 1.00 88.00 98 MET A N 1
ATOM 790 C CA . MET A 1 98 ? 0.750 -4.130 6.678 1.00 88.00 98 MET A CA 1
ATOM 791 C C . MET A 1 98 ? 1.681 -3.287 5.807 1.00 88.00 98 MET A C 1
ATOM 793 O O . MET A 1 98 ? 1.260 -2.741 4.782 1.00 88.00 98 MET A O 1
ATOM 797 N N . THR A 1 99 ? 2.945 -3.198 6.207 1.00 84.88 99 THR A N 1
ATOM 798 C CA . THR A 1 99 ? 4.038 -2.556 5.463 1.00 84.88 99 THR A CA 1
ATOM 799 C C . THR A 1 99 ? 5.154 -3.568 5.239 1.00 84.88 99 THR A C 1
ATOM 801 O O . THR A 1 99 ? 5.194 -4.589 5.920 1.00 84.88 99 THR A O 1
ATOM 804 N N . ASP A 1 100 ? 6.042 -3.311 4.279 1.00 75.06 100 ASP A N 1
ATOM 805 C CA . ASP A 1 100 ? 7.324 -4.023 4.251 1.00 75.06 100 ASP A CA 1
ATOM 806 C C . ASP A 1 100 ? 8.148 -3.643 5.506 1.00 75.06 100 ASP A C 1
ATOM 808 O O . ASP A 1 100 ? 7.970 -2.535 6.029 1.00 75.06 100 ASP A O 1
ATOM 812 N N . ASP A 1 101 ? 8.969 -4.578 6.004 1.00 59.47 101 ASP A N 1
ATOM 813 C CA . ASP A 1 101 ? 9.913 -4.379 7.126 1.00 59.47 101 ASP A CA 1
ATOM 814 C C . ASP A 1 101 ? 10.970 -3.296 6.832 1.00 59.47 101 ASP A C 1
ATOM 816 O O . ASP A 1 101 ? 11.447 -3.217 5.671 1.00 59.47 101 ASP A O 1
#

pLDDT: mean 75.78, std 16.68, range [37.16, 93.62]

InterPro domains:
  IPR032675 Leucine-rich repeat domain superfamily [G3DSA:3.80.10.10] (38-100)

Organism: NCBI:txid464990

Radius of gyration: 15.55 Å; Cα contacts (8 Å, |Δi|>4): 136; chains: 1; bounding box: 30×40×41 Å

Secondary structure (DSSP, 8-state):
--------SS----TT--SSS--HHHHHT-HHHHHHHHHHHHHHHHHSEEE-TTS--SS--GGGGG-TT--EEE--SS---S---GGGGG-TT--EEE---

Nearest PDB structures (foldseek):
  2wfh-assembly1_B  TM=8.940E-01  e=8.706E-02  Homo sapiens
  8fo9-assembly1_E  TM=8.183E-01  e=3.576E-01  Homo sapiens
  7sd1-assembly2_B  TM=6.547E-01  e=1.280E-01  Homo sapiens
  8fo9-assembly1_F  TM=8.182E-01  e=4.623E-01  Homo sapiens
  8yn0-assembly2_D  TM=8.787E-01  e=6.373E-01  Arabidopsis thaliana

Mean predicted aligned error: 9.56 Å

Foldseek 3Di:
DDDDDPDDDDDDDDPQADDPFPDPQQVVVDDVSRVVQVVQVVVCLVVLEHANAQSQAQEDGCVVLVSLSRQYYHHAHNYNHPDYDPSVVSNVNHNYYHYYD

Solvent-accessible surface area (backbone atoms only — not comparable to full-atom values): 6188 Å² total; per-residue (Å²): 142,85,83,78,85,86,73,89,85,89,73,90,86,59,86,83,66,68,89,85,66,74,59,67,52,26,51,75,67,34,70,69,45,40,51,50,55,54,46,25,56,61,45,19,76,75,70,21,41,36,60,51,57,60,37,52,35,51,56,79,61,54,66,61,53,73,44,50,74,27,32,33,43,34,48,28,62,52,42,56,62,81,58,83,64,80,66,60,69,61,30,76,55,51,76,42,79,44,62,67,134

Sequence (101 aa):
ETEGYFAERGGLRWHGNNWRSPPQPVRMQGTRCIFGYIRAFVEAYHSRELRLRGTDLRHVPLDVLKLTHLTTLDISHGNQLLVLPPTLTALQVLENLMTDD